Protein AF-A0A0F2S0L3-F1 (afdb_monomer)

Structure (mmCIF, N/CA/C/O backbone):
data_AF-A0A0F2S0L3-F1
#
_entry.id   AF-A0A0F2S0L3-F1
#
loop_
_atom_site.group_PDB
_atom_site.id
_atom_site.type_symbol
_atom_site.label_atom_id
_atom_site.label_alt_id
_atom_site.label_comp_id
_atom_site.label_asym_id
_atom_site.label_entity_id
_atom_site.label_seq_id
_atom_site.pdbx_PDB_ins_code
_atom_site.Cartn_x
_atom_site.Cartn_y
_atom_site.Cartn_z
_atom_site.occupancy
_atom_site.B_iso_or_equiv
_atom_site.auth_seq_id
_atom_site.auth_comp_id
_atom_site.auth_asym_id
_atom_site.auth_atom_id
_atom_site.pdbx_PDB_model_num
ATOM 1 N N . MET A 1 1 ? -1.095 4.161 -22.145 1.00 60.25 1 MET A N 1
ATOM 2 C CA . MET A 1 1 ? -2.565 4.223 -21.952 1.00 60.25 1 MET A CA 1
ATOM 3 C C . MET A 1 1 ? -3.085 3.114 -21.031 1.00 60.25 1 MET A C 1
ATOM 5 O O . MET A 1 1 ? -3.771 3.445 -20.076 1.00 60.25 1 MET A O 1
ATOM 9 N N . MET A 1 2 ? -2.704 1.839 -21.223 1.00 66.38 2 MET A N 1
ATOM 10 C CA . MET A 1 2 ? -3.098 0.726 -20.324 1.00 66.38 2 MET A CA 1
ATOM 11 C C . MET A 1 2 ? -2.699 0.930 -18.850 1.00 66.38 2 MET A C 1
ATOM 13 O O . MET A 1 2 ? -3.518 0.700 -17.971 1.00 66.38 2 MET A O 1
ATOM 17 N N . LEU A 1 3 ? -1.494 1.455 -18.595 1.00 66.06 3 LEU A N 1
ATOM 18 C CA . LEU A 1 3 ? -0.984 1.810 -17.259 1.00 66.06 3 LEU A CA 1
ATOM 19 C C . LEU A 1 3 ? -1.903 2.749 -16.465 1.00 66.06 3 LEU A C 1
ATOM 21 O O . LEU A 1 3 ? -2.142 2.565 -15.277 1.00 66.06 3 LEU A O 1
ATOM 25 N N . VAL A 1 4 ? -2.416 3.776 -17.140 1.00 71.12 4 VAL A N 1
ATOM 26 C CA . VAL A 1 4 ? -3.257 4.801 -16.516 1.00 71.12 4 VAL A CA 1
ATOM 27 C C . VAL A 1 4 ? -4.631 4.220 -16.197 1.00 71.12 4 VAL A C 1
ATOM 29 O O . VAL A 1 4 ? -5.156 4.474 -15.120 1.00 71.12 4 VAL A O 1
ATOM 32 N N . LEU A 1 5 ? -5.176 3.382 -17.085 1.00 78.06 5 LEU A N 1
ATOM 33 C CA . LEU A 1 5 ? -6.462 2.711 -16.885 1.00 78.06 5 LEU A CA 1
ATOM 34 C C . LEU A 1 5 ? -6.418 1.694 -15.740 1.00 78.06 5 LEU A C 1
ATOM 36 O O . LEU A 1 5 ? -7.337 1.666 -14.924 1.00 78.06 5 LEU A O 1
ATOM 40 N N . SER A 1 6 ? -5.353 0.892 -15.640 1.00 75.06 6 SER A N 1
ATOM 41 C CA . SER A 1 6 ? -5.205 -0.069 -14.543 1.00 75.06 6 SER A CA 1
ATOM 42 C C . SER A 1 6 ? -5.000 0.641 -13.205 1.00 75.06 6 SER A C 1
ATOM 44 O O . SER A 1 6 ? -5.642 0.273 -12.221 1.00 75.06 6 SER A O 1
ATOM 46 N N . ALA A 1 7 ? -4.187 1.704 -13.179 1.00 74.38 7 ALA A N 1
ATOM 47 C CA . ALA A 1 7 ? -3.974 2.519 -11.987 1.00 74.38 7 ALA A CA 1
ATOM 48 C C . ALA A 1 7 ? -5.280 3.181 -11.521 1.00 74.38 7 ALA A C 1
ATOM 50 O O . ALA A 1 7 ? -5.645 3.046 -10.352 1.00 74.38 7 ALA A O 1
ATOM 51 N N . LEU A 1 8 ? -6.031 3.811 -12.436 1.00 78.25 8 LEU A N 1
ATOM 52 C CA . LEU A 1 8 ? -7.350 4.392 -12.153 1.00 78.25 8 LEU A CA 1
ATOM 53 C C . LEU A 1 8 ? -8.351 3.346 -11.660 1.00 78.25 8 LEU A C 1
ATOM 55 O O . LEU A 1 8 ? -9.070 3.611 -10.700 1.00 78.25 8 LEU A O 1
ATOM 59 N N . GLY A 1 9 ? -8.370 2.156 -12.265 1.00 82.06 9 GLY A N 1
ATOM 60 C CA . GLY A 1 9 ? -9.217 1.051 -11.823 1.00 82.06 9 GLY A CA 1
ATOM 61 C C . GLY A 1 9 ? -8.898 0.622 -10.390 1.00 82.06 9 GLY A C 1
ATOM 62 O O . GLY A 1 9 ? -9.789 0.574 -9.543 1.00 82.06 9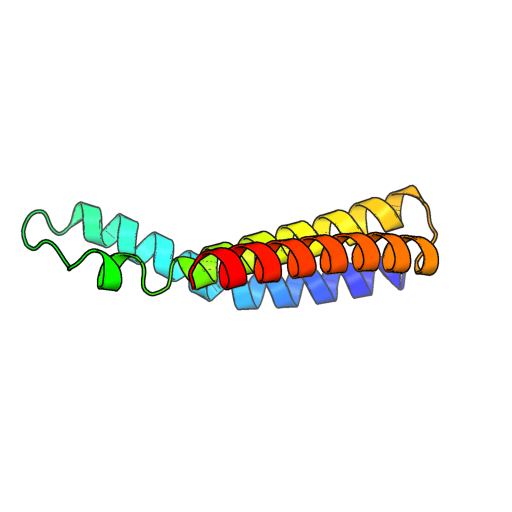 GLY A O 1
ATOM 63 N N . SER A 1 10 ? -7.619 0.387 -10.081 1.00 78.31 10 SER A N 1
ATOM 64 C CA . SER A 1 10 ? -7.193 0.009 -8.728 1.00 78.31 10 SER A CA 1
ATOM 65 C C . SER A 1 10 ? -7.423 1.113 -7.691 1.00 78.31 10 SER A C 1
ATOM 67 O O . SER A 1 10 ? -7.852 0.817 -6.576 1.00 78.31 10 SER A O 1
ATOM 69 N N . LEU A 1 11 ? -7.216 2.382 -8.057 1.00 77.38 11 LEU A N 1
ATOM 70 C CA . LEU A 1 11 ? -7.506 3.523 -7.189 1.00 77.38 11 LEU A CA 1
ATOM 71 C C . LEU A 1 11 ? -9.006 3.670 -6.931 1.00 77.38 11 LEU A C 1
ATOM 73 O O . LEU A 1 11 ? -9.391 3.911 -5.792 1.00 77.38 11 LEU A O 1
ATOM 77 N N . GLY A 1 12 ? -9.852 3.475 -7.944 1.00 80.75 12 GLY A N 1
ATOM 78 C CA . GLY A 1 12 ? -11.307 3.503 -7.793 1.00 80.75 12 GLY A CA 1
ATOM 79 C C . GLY A 1 12 ? -11.811 2.411 -6.848 1.00 80.75 12 GLY A C 1
ATOM 80 O O . GLY A 1 12 ? -12.581 2.692 -5.932 1.00 80.75 12 GLY A O 1
ATOM 81 N N . VAL A 1 13 ? -11.315 1.180 -7.003 1.00 80.50 13 VAL A N 1
ATOM 82 C CA . VAL A 1 13 ? -11.649 0.065 -6.101 1.00 80.50 13 VAL A CA 1
ATOM 83 C C . VAL A 1 13 ? -11.174 0.354 -4.675 1.00 80.50 13 VAL A C 1
ATOM 85 O O . VAL A 1 13 ? -11.939 0.173 -3.727 1.00 80.50 13 VAL A O 1
ATOM 88 N N . MET A 1 14 ? -9.953 0.871 -4.502 1.00 76.00 14 MET A N 1
ATOM 89 C CA . MET A 1 14 ? -9.449 1.241 -3.177 1.00 76.00 14 MET A CA 1
ATOM 90 C C . MET A 1 14 ? -10.231 2.388 -2.547 1.00 76.00 14 MET A C 1
ATOM 92 O O . MET A 1 14 ? -10.515 2.325 -1.355 1.00 76.00 14 MET A O 1
ATOM 96 N N . ALA A 1 15 ? -10.623 3.398 -3.322 1.00 76.56 15 ALA A N 1
ATOM 97 C CA . ALA A 1 15 ? -11.428 4.511 -2.838 1.00 76.56 15 ALA A CA 1
ATOM 98 C C . ALA A 1 15 ? -12.801 4.036 -2.345 1.00 76.56 15 ALA A C 1
ATOM 100 O O . ALA A 1 15 ? -13.225 4.426 -1.260 1.00 76.56 15 ALA A O 1
ATOM 101 N N . LEU A 1 16 ? -13.461 3.138 -3.086 1.00 80.88 16 LEU A N 1
ATOM 102 C CA . LEU A 1 16 ? -14.753 2.570 -2.691 1.00 80.88 16 LEU A CA 1
ATOM 103 C C . LEU A 1 16 ? -14.651 1.737 -1.408 1.00 80.88 16 LEU A C 1
ATOM 105 O O . LEU A 1 16 ? -15.477 1.888 -0.509 1.00 80.88 16 LEU A O 1
ATOM 109 N N . ILE A 1 17 ? -13.613 0.903 -1.286 1.00 80.44 17 ILE A N 1
ATOM 110 C CA . ILE A 1 17 ? -13.366 0.120 -0.065 1.00 80.44 17 ILE A CA 1
ATOM 111 C C . ILE A 1 17 ? -12.978 1.047 1.102 1.00 80.44 17 ILE A C 1
ATOM 113 O O . ILE A 1 17 ? -13.385 0.803 2.236 1.00 80.44 17 ILE A O 1
ATOM 117 N N . GLY A 1 18 ? -12.257 2.138 0.822 1.00 70.75 18 GLY A N 1
ATOM 118 C CA . GLY A 1 18 ? -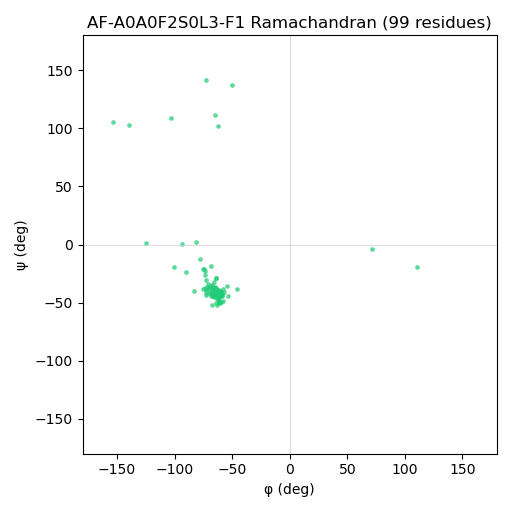11.783 3.144 1.776 1.00 70.75 18 GLY A CA 1
ATOM 119 C C . GLY A 1 18 ? -12.873 4.004 2.421 1.00 70.75 18 GLY A C 1
ATOM 120 O O . GLY A 1 18 ? -12.662 4.551 3.504 1.00 70.75 18 GLY A O 1
ATOM 121 N N . ILE A 1 19 ? -14.074 4.064 1.838 1.00 78.19 19 ILE A N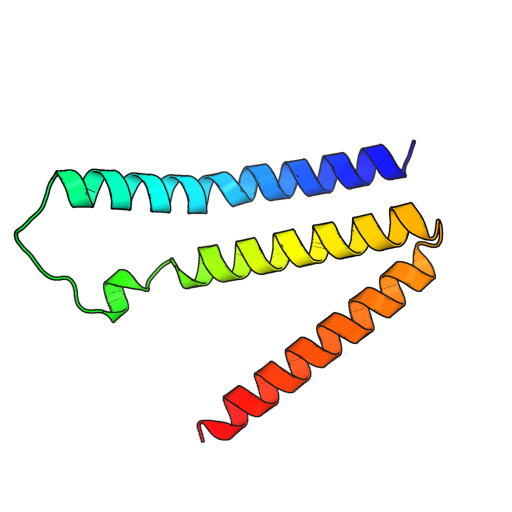 1
ATOM 122 C CA . ILE A 1 19 ? -15.225 4.758 2.442 1.00 78.19 19 ILE A CA 1
ATOM 123 C C . ILE A 1 19 ? -15.576 4.145 3.805 1.00 78.19 19 ILE A C 1
ATOM 125 O O . ILE A 1 19 ? -15.864 4.864 4.761 1.00 78.19 19 ILE A O 1
ATOM 129 N N . TRP A 1 20 ? -15.532 2.817 3.924 1.00 74.00 20 TRP A N 1
ATOM 130 C CA . TRP A 1 20 ? -15.868 2.115 5.162 1.00 74.00 20 TRP A CA 1
ATOM 131 C C . TRP A 1 20 ? -14.914 2.433 6.338 1.00 74.00 20 TRP A C 1
ATOM 133 O O . TRP A 1 20 ? -15.408 2.821 7.402 1.00 74.00 20 TRP A O 1
ATOM 143 N N . PRO A 1 21 ? -13.571 2.348 6.196 1.00 72.56 21 PRO A N 1
ATOM 144 C CA . PRO A 1 21 ? -12.641 2.722 7.258 1.00 72.56 21 PRO A CA 1
ATOM 145 C C . PRO A 1 21 ? -12.666 4.224 7.587 1.00 72.56 21 PRO A C 1
ATOM 147 O O . PRO A 1 21 ? -12.513 4.568 8.757 1.00 72.56 21 PRO A O 1
ATOM 150 N N . ILE A 1 22 ? -12.915 5.111 6.614 1.00 78.12 22 ILE A N 1
ATOM 151 C CA . ILE A 1 22 ? -13.053 6.560 6.863 1.00 78.12 22 ILE A CA 1
ATOM 152 C C . ILE A 1 22 ? -14.300 6.865 7.703 1.00 78.12 22 ILE A C 1
ATOM 154 O O . ILE A 1 22 ? -14.237 7.628 8.662 1.00 78.12 22 ILE A O 1
ATOM 158 N N . ARG A 1 23 ? -15.442 6.234 7.407 1.00 79.44 23 ARG A N 1
ATOM 159 C CA . ARG A 1 23 ? -16.651 6.400 8.232 1.00 79.44 23 ARG A CA 1
ATOM 160 C C . ARG A 1 23 ? -16.427 5.910 9.662 1.00 79.44 23 ARG A C 1
ATOM 162 O O . ARG A 1 23 ? -16.804 6.588 10.608 1.00 79.44 23 ARG A O 1
ATOM 169 N N . LYS A 1 24 ? -15.728 4.782 9.825 1.00 73.31 24 LYS A N 1
ATOM 170 C CA . LYS A 1 24 ? -15.347 4.242 11.139 1.00 73.31 24 LYS A CA 1
ATOM 171 C C . LYS A 1 24 ? -14.472 5.218 11.937 1.00 73.31 24 LYS A C 1
ATOM 173 O O . LYS A 1 24 ? -14.649 5.324 13.149 1.00 73.31 24 LYS A O 1
ATOM 178 N N . SER A 1 25 ? -13.511 5.894 11.301 1.00 69.94 25 SER A N 1
ATOM 179 C CA . SER A 1 25 ? -12.650 6.861 11.993 1.00 69.94 25 SER A CA 1
ATOM 180 C C . SER A 1 25 ? -13.404 8.139 12.368 1.00 69.94 25 SER A C 1
ATOM 182 O O . SER A 1 25 ? -13.190 8.640 13.472 1.00 69.94 25 SER A O 1
ATOM 184 N N . ILE A 1 26 ? -14.325 8.607 11.518 1.00 76.31 26 ILE A N 1
ATOM 185 C CA . ILE A 1 26 ? -15.217 9.743 11.805 1.00 76.31 26 ILE A CA 1
ATOM 186 C C . ILE A 1 26 ? -16.141 9.431 12.989 1.00 76.31 26 ILE A C 1
ATOM 188 O O . ILE A 1 26 ? -16.104 10.166 13.972 1.00 76.31 26 ILE A O 1
ATOM 192 N N . ASP A 1 27 ? -16.854 8.298 12.972 1.00 76.25 27 ASP A N 1
ATOM 193 C CA . ASP A 1 27 ? -17.751 7.883 14.066 1.00 76.25 27 ASP A CA 1
ATOM 194 C C . ASP A 1 27 ? -17.027 7.835 15.425 1.00 76.25 27 ASP A C 1
ATOM 196 O O . ASP A 1 27 ? -17.593 8.146 16.472 1.00 76.25 27 ASP A O 1
ATOM 200 N N . ILE A 1 28 ? -15.749 7.441 15.437 1.00 70.56 28 ILE A N 1
ATOM 201 C CA . ILE A 1 28 ? -14.940 7.391 16.662 1.00 70.56 28 ILE A CA 1
ATOM 202 C C . ILE A 1 28 ? -14.510 8.790 17.112 1.00 70.56 28 ILE A C 1
ATOM 204 O O . ILE A 1 28 ? -14.452 9.039 18.318 1.00 70.56 28 ILE A O 1
ATOM 208 N N . MET A 1 29 ? -14.163 9.683 16.183 1.00 66.31 29 MET A N 1
ATOM 209 C CA . MET A 1 29 ? -13.814 11.068 16.511 1.00 66.31 29 MET A CA 1
ATOM 210 C C . MET A 1 29 ? -15.033 11.820 17.054 1.00 66.31 29 MET A C 1
ATOM 212 O O . MET A 1 29 ? -14.932 12.453 18.102 1.00 66.31 29 MET A O 1
ATOM 216 N N . GLU A 1 30 ? -16.196 11.659 16.424 1.00 68.25 30 GLU A N 1
ATOM 217 C CA . GLU A 1 30 ? -17.463 12.241 16.879 1.00 68.25 30 GLU A CA 1
ATOM 218 C C . GLU A 1 30 ? -17.936 11.617 18.201 1.00 68.25 30 GLU A C 1
ATOM 220 O O . GLU A 1 30 ? -18.282 12.330 19.144 1.00 68.25 30 GLU A O 1
ATOM 225 N N . GLY A 1 31 ? -17.845 10.290 18.342 1.00 63.50 31 GLY A N 1
ATOM 226 C CA . GLY A 1 31 ? -18.187 9.582 19.579 1.00 63.50 31 GLY A CA 1
ATOM 227 C C . GLY A 1 31 ? -17.284 9.934 20.769 1.00 63.50 31 GLY A C 1
ATOM 228 O O . GLY A 1 31 ? -17.734 9.908 21.915 1.00 63.50 31 GLY A O 1
ATOM 229 N N . LYS A 1 32 ? -16.023 10.318 20.525 1.00 56.88 32 LYS A N 1
ATOM 230 C CA . LYS A 1 32 ? -15.117 10.844 21.561 1.00 56.88 32 LYS A CA 1
ATOM 231 C C . LYS A 1 32 ? -15.479 12.263 22.005 1.00 56.88 32 LYS A C 1
ATOM 233 O O . LYS A 1 32 ? -15.250 12.579 23.168 1.00 56.88 32 LYS A O 1
ATOM 238 N N . CYS A 1 33 ? -16.051 13.086 21.126 1.00 51.81 33 CYS A N 1
ATOM 239 C CA . CYS A 1 33 ? -16.578 14.402 21.498 1.00 51.81 33 CYS A CA 1
ATOM 240 C C . CYS A 1 33 ? -17.905 14.307 22.276 1.00 51.81 33 CYS A C 1
ATOM 242 O O . CYS A 1 33 ? -18.239 15.237 23.003 1.00 51.81 33 CYS A O 1
ATOM 244 N N . GLY A 1 34 ? -18.641 13.193 22.158 1.00 52.44 34 GLY A N 1
ATOM 245 C CA . GLY A 1 34 ? -19.954 13.007 22.789 1.00 52.44 34 GLY A CA 1
ATOM 246 C C . GLY A 1 34 ? -20.005 12.183 24.086 1.00 52.44 34 GLY A C 1
ATOM 247 O O . GLY A 1 34 ? -20.985 12.296 24.816 1.00 52.44 34 GLY A O 1
ATOM 248 N N . MET A 1 35 ? -19.010 11.345 24.414 1.00 49.50 35 MET A N 1
ATOM 249 C CA . MET A 1 35 ? -19.143 10.381 25.524 1.00 49.50 35 MET A CA 1
ATOM 250 C C . MET A 1 35 ? -17.882 10.230 26.386 1.00 49.50 35 MET A C 1
ATOM 252 O O . MET A 1 35 ? -16.956 9.486 26.068 1.00 49.50 35 MET A O 1
ATOM 256 N N . GLN A 1 36 ? -17.918 10.860 27.562 1.00 51.81 36 GLN A N 1
ATOM 257 C CA . GLN A 1 36 ? -16.987 10.664 28.680 1.00 51.81 36 GLN A CA 1
ATOM 258 C C . GLN A 1 36 ? -17.307 9.436 29.573 1.00 51.81 36 GLN A C 1
ATOM 260 O O . GLN A 1 36 ? -16.610 9.233 30.559 1.00 51.81 36 GLN A O 1
ATOM 265 N N . ALA A 1 37 ? -18.326 8.604 29.296 1.00 51.66 37 ALA A N 1
ATOM 266 C CA . ALA A 1 37 ? -18.988 7.868 30.394 1.00 51.66 37 ALA A CA 1
ATOM 267 C C . ALA A 1 37 ? -19.092 6.326 30.343 1.00 51.66 37 ALA A C 1
ATOM 269 O O . ALA A 1 37 ? -19.655 5.753 31.271 1.00 51.66 37 ALA A O 1
ATOM 270 N N . SER A 1 38 ? -18.581 5.589 29.350 1.00 52.53 38 SER A N 1
ATOM 271 C CA . SER A 1 38 ? -18.641 4.115 29.456 1.00 52.53 38 SER A CA 1
ATOM 272 C C . SER A 1 38 ? -17.539 3.429 28.665 1.00 52.53 38 SER A C 1
ATOM 274 O O . SER A 1 38 ? -17.568 3.402 27.437 1.00 52.53 38 SER A O 1
ATOM 276 N N . ALA A 1 39 ? -16.533 2.918 29.378 1.00 54.12 39 ALA A N 1
ATOM 277 C CA . ALA A 1 39 ? -15.384 2.229 28.809 1.00 54.12 39 ALA A CA 1
ATOM 278 C C . ALA A 1 39 ? -15.826 0.915 28.128 1.00 54.12 39 ALA A C 1
ATOM 280 O O . ALA A 1 39 ? -16.216 -0.028 28.818 1.00 54.12 39 ALA A O 1
ATOM 281 N N . PRO A 1 40 ? -15.751 0.799 26.789 1.00 55.31 40 PRO A N 1
ATOM 282 C CA . PRO A 1 40 ? -15.944 -0.477 26.118 1.00 55.31 40 PRO A CA 1
ATOM 283 C C . PRO A 1 40 ? -14.710 -1.349 26.374 1.00 55.31 40 PRO A C 1
ATOM 285 O O . PRO A 1 40 ? -13.583 -0.850 26.335 1.00 55.31 40 PRO A O 1
ATOM 288 N N . SER A 1 41 ? -14.903 -2.653 26.580 1.00 62.03 41 SER A N 1
ATOM 289 C CA . SER A 1 41 ? -13.799 -3.616 26.665 1.00 62.03 41 SER A CA 1
ATOM 290 C C . SER A 1 41 ? -12.834 -3.455 25.476 1.00 62.03 41 SER A C 1
ATOM 292 O O . SER A 1 41 ? -13.270 -3.265 24.336 1.00 62.03 41 SER A O 1
ATOM 294 N N . LEU A 1 42 ? -11.519 -3.510 25.731 1.00 57.62 42 LEU A N 1
ATOM 295 C CA . LEU A 1 42 ? -10.443 -3.285 24.742 1.00 57.62 42 LEU A CA 1
ATOM 296 C C . LEU A 1 42 ? -10.670 -4.029 23.407 1.00 57.62 42 LEU A C 1
ATOM 298 O O . LEU A 1 42 ? -10.480 -3.457 22.334 1.00 57.62 42 LEU A O 1
ATOM 302 N N . LEU A 1 43 ? -11.193 -5.257 23.468 1.00 56.12 43 LEU A N 1
ATOM 303 C CA . LEU A 1 43 ? -11.574 -6.085 22.315 1.00 56.12 43 LEU A CA 1
ATOM 304 C C . LEU A 1 43 ? -12.655 -5.454 21.420 1.00 56.12 43 LEU A C 1
ATOM 306 O O . LEU A 1 43 ? -12.571 -5.513 20.194 1.00 56.12 43 LEU A O 1
ATOM 310 N N . ARG A 1 44 ? -13.667 -4.801 22.004 1.00 57.81 44 ARG A N 1
ATOM 311 C CA . ARG A 1 44 ? -14.745 -4.139 21.249 1.00 57.81 44 ARG A CA 1
ATOM 312 C C . ARG A 1 44 ? -14.259 -2.843 20.595 1.00 57.81 44 ARG A C 1
ATOM 314 O O . ARG A 1 44 ? -14.780 -2.467 19.547 1.00 57.81 44 ARG A O 1
ATOM 321 N N . ARG A 1 45 ? -13.232 -2.209 21.176 1.00 60.50 45 ARG A N 1
ATOM 322 C CA . ARG A 1 45 ? -12.543 -1.028 20.631 1.00 60.50 45 ARG A CA 1
ATOM 323 C C . ARG A 1 45 ? -11.635 -1.380 19.447 1.00 60.50 45 ARG A C 1
ATOM 325 O O . ARG A 1 45 ? -11.597 -0.627 18.480 1.00 60.50 45 ARG A O 1
ATOM 332 N N . MET A 1 46 ? -10.966 -2.535 19.492 1.00 58.53 46 MET A N 1
ATOM 333 C CA . MET A 1 46 ? -10.150 -3.053 18.382 1.00 58.53 46 MET A CA 1
ATOM 334 C C . MET A 1 46 ? -10.985 -3.624 17.225 1.00 58.53 46 MET A C 1
ATOM 336 O O . MET A 1 46 ? -10.512 -3.679 16.088 1.00 58.53 46 MET A O 1
ATOM 340 N N . ARG A 1 47 ? -12.247 -4.003 17.470 1.00 58.41 47 ARG A N 1
ATOM 341 C CA . ARG A 1 47 ? -13.141 -4.576 16.454 1.00 58.41 47 ARG A CA 1
ATOM 342 C C . ARG A 1 47 ? -13.417 -3.583 15.311 1.00 58.41 47 ARG A C 1
ATOM 344 O O . ARG A 1 47 ? -14.224 -2.654 15.427 1.00 58.41 47 ARG A O 1
ATOM 351 N N . GLY A 1 48 ? -12.736 -3.802 14.188 1.00 62.47 48 GLY A N 1
ATOM 352 C CA . GLY A 1 48 ? -12.787 -2.982 12.972 1.00 62.47 48 GLY A CA 1
ATOM 353 C C . GLY A 1 48 ? -11.506 -2.192 12.687 1.00 62.47 48 GLY A C 1
ATOM 354 O O . GLY A 1 48 ? -11.277 -1.853 11.533 1.00 62.47 48 GLY A O 1
ATOM 355 N N . TRP A 1 49 ? -10.634 -1.970 13.678 1.00 68.94 49 TRP A N 1
ATOM 356 C CA . TRP A 1 49 ? -9.319 -1.346 13.457 1.00 68.94 49 TRP A CA 1
ATOM 357 C C . TRP A 1 49 ? -8.356 -2.275 12.722 1.00 68.94 49 TRP A C 1
ATOM 359 O O . TRP A 1 49 ? -7.599 -1.809 11.877 1.00 68.94 49 TRP A O 1
ATOM 369 N N . SER A 1 50 ? -8.442 -3.588 12.956 1.00 70.31 50 SER A N 1
ATOM 370 C CA . SER A 1 50 ? -7.689 -4.576 12.175 1.00 70.31 50 SER A CA 1
ATOM 371 C C . SER A 1 50 ? -8.010 -4.477 10.682 1.00 70.31 50 SER A C 1
ATOM 373 O O . SER A 1 50 ? -7.106 -4.554 9.863 1.00 70.31 50 SER A O 1
ATOM 375 N N . PHE A 1 51 ? -9.272 -4.218 10.315 1.00 76.75 51 PHE A N 1
ATOM 376 C CA . PHE A 1 51 ? -9.656 -4.030 8.913 1.00 76.75 51 PHE A CA 1
ATOM 377 C C . PHE A 1 51 ? -9.069 -2.740 8.323 1.00 76.75 51 PHE A C 1
ATOM 379 O O . PHE A 1 51 ? -8.560 -2.764 7.210 1.00 76.75 51 PHE A O 1
ATOM 386 N N . VAL A 1 52 ? -9.080 -1.632 9.077 1.00 76.31 52 VAL A N 1
ATOM 387 C CA . VAL A 1 52 ? -8.435 -0.368 8.666 1.00 76.31 52 VAL A CA 1
ATOM 388 C C . VAL A 1 52 ? -6.929 -0.574 8.459 1.00 76.31 52 VAL A C 1
ATOM 390 O O . VAL A 1 52 ? -6.380 -0.118 7.459 1.00 76.31 52 VAL A O 1
ATOM 393 N N . GLY A 1 53 ? -6.272 -1.292 9.376 1.00 76.69 53 GLY A N 1
ATOM 394 C CA . GLY A 1 53 ? -4.847 -1.613 9.290 1.00 76.69 53 GLY A CA 1
ATOM 395 C C . GLY A 1 53 ? -4.513 -2.486 8.080 1.00 76.69 53 GLY A C 1
ATOM 396 O O . GLY A 1 53 ? -3.603 -2.154 7.326 1.00 76.69 53 GLY A O 1
ATOM 397 N N . VAL A 1 54 ? -5.290 -3.549 7.847 1.00 79.81 54 VAL A N 1
ATOM 398 C CA . VAL A 1 54 ? -5.148 -4.421 6.667 1.00 79.81 54 VAL A CA 1
ATOM 399 C C . VAL A 1 54 ? -5.389 -3.641 5.375 1.00 79.81 54 VAL A C 1
ATOM 401 O O . VAL A 1 54 ? -4.611 -3.770 4.434 1.00 79.81 54 VAL A O 1
ATOM 404 N N . TRP A 1 55 ? -6.415 -2.787 5.330 1.00 80.75 55 TRP A N 1
ATOM 405 C CA . TRP A 1 55 ? -6.702 -1.946 4.167 1.00 80.75 55 TRP A CA 1
ATOM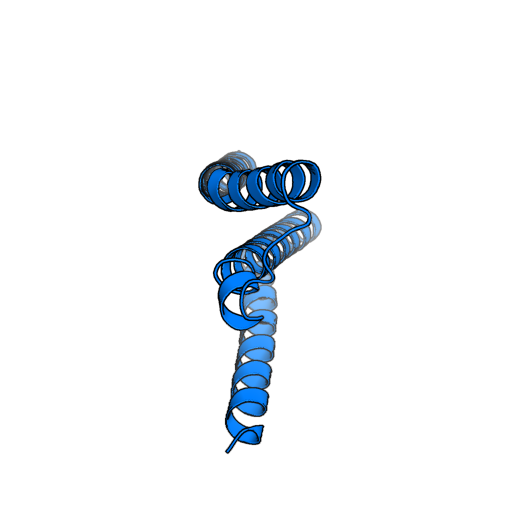 406 C C . TRP A 1 55 ? -5.562 -0.963 3.870 1.00 80.75 55 TRP A C 1
ATOM 408 O O . TRP A 1 55 ? -5.134 -0.852 2.723 1.00 80.75 55 TRP A O 1
ATOM 418 N N . GLY A 1 56 ? -5.016 -0.303 4.895 1.00 82.00 56 GLY A N 1
ATOM 419 C CA . GLY A 1 56 ? -3.868 0.595 4.745 1.00 82.00 56 GLY A CA 1
ATOM 420 C C . GLY A 1 56 ? -2.608 -0.126 4.257 1.00 82.00 56 GLY A C 1
ATOM 421 O O . GLY A 1 56 ? -1.930 0.362 3.355 1.00 82.00 56 GLY A O 1
ATOM 422 N N . LEU A 1 57 ? -2.325 -1.317 4.791 1.00 82.38 57 LEU A N 1
ATOM 423 C CA . LEU A 1 57 ? -1.231 -2.178 4.324 1.00 82.38 57 LEU A CA 1
ATOM 424 C C . LEU A 1 57 ? -1.387 -2.548 2.847 1.00 82.38 57 LEU A C 1
ATOM 426 O O . LEU A 1 57 ? -0.426 -2.479 2.082 1.00 82.38 57 LEU A O 1
ATOM 430 N N . LEU A 1 58 ? -2.604 -2.897 2.438 1.00 82.50 58 LEU A N 1
ATOM 431 C CA . LEU A 1 58 ? -2.906 -3.280 1.065 1.00 82.50 58 LEU A CA 1
ATOM 432 C C . LEU A 1 58 ? -2.781 -2.086 0.108 1.00 82.50 58 LEU A C 1
ATOM 434 O O . LEU A 1 58 ? -2.221 -2.224 -0.978 1.00 82.50 58 LEU A O 1
ATOM 438 N N . LEU A 1 59 ? -3.203 -0.894 0.539 1.00 84.19 59 LEU A N 1
ATOM 439 C CA . LEU A 1 59 ? -3.012 0.349 -0.209 1.00 84.19 59 LEU A CA 1
ATOM 440 C C . LEU A 1 59 ? -1.523 0.668 -0.413 1.00 84.19 59 LEU A C 1
ATOM 442 O O . LEU A 1 59 ? -1.108 0.999 -1.524 1.00 84.19 59 LEU A O 1
ATOM 446 N N . LEU A 1 60 ? -0.711 0.530 0.639 1.00 83.69 60 LEU A N 1
ATOM 447 C CA . LEU A 1 60 ? 0.737 0.735 0.565 1.00 83.69 60 LEU A CA 1
ATOM 448 C C . LEU A 1 60 ? 1.412 -0.286 -0.356 1.00 83.69 60 LEU A C 1
ATOM 450 O O . LEU A 1 60 ? 2.285 0.086 -1.137 1.00 83.69 60 LEU A O 1
ATOM 454 N N . PHE A 1 61 ? 0.988 -1.551 -0.308 1.00 84.62 61 PHE A N 1
ATOM 455 C CA . PHE A 1 61 ? 1.501 -2.598 -1.190 1.00 84.62 61 PHE A CA 1
ATOM 456 C C . PHE A 1 61 ? 1.224 -2.284 -2.665 1.00 84.62 61 PHE A C 1
ATOM 458 O O . PHE A 1 61 ? 2.145 -2.294 -3.484 1.00 84.62 61 PHE A O 1
ATOM 465 N N . VAL A 1 62 ? -0.023 -1.934 -2.999 1.00 85.31 62 VAL A N 1
ATOM 466 C CA . VAL A 1 62 ? -0.413 -1.557 -4.367 1.00 85.31 62 VAL A CA 1
ATOM 467 C C . VAL A 1 62 ? 0.349 -0.310 -4.822 1.00 85.31 62 VAL A C 1
ATOM 469 O O . VAL A 1 62 ? 0.877 -0.286 -5.933 1.00 85.31 62 VAL A O 1
ATOM 472 N N . GLY A 1 63 ? 0.476 0.702 -3.959 1.00 84.06 63 GLY A N 1
ATOM 473 C CA . GLY A 1 63 ? 1.245 1.911 -4.255 1.00 84.06 63 GLY A CA 1
ATOM 474 C C . GLY A 1 63 ? 2.726 1.629 -4.526 1.00 84.06 63 GLY A C 1
ATOM 475 O O . GLY A 1 63 ? 3.287 2.157 -5.484 1.00 84.06 63 GLY A O 1
ATOM 476 N N . ALA A 1 64 ? 3.355 0.758 -3.734 1.00 85.12 64 ALA A N 1
ATOM 477 C CA . ALA A 1 64 ? 4.751 0.368 -3.918 1.00 85.12 64 ALA A CA 1
ATOM 478 C C . ALA A 1 64 ? 4.968 -0.444 -5.204 1.00 85.12 64 ALA A C 1
ATOM 480 O O . ALA A 1 64 ? 5.961 -0.222 -5.892 1.00 85.12 64 ALA A O 1
ATOM 481 N N . PHE A 1 65 ? 4.042 -1.345 -5.546 1.00 85.81 65 PHE A N 1
ATOM 482 C CA . PHE A 1 65 ? 4.074 -2.099 -6.802 1.00 85.81 65 PHE A CA 1
ATOM 483 C C . PHE A 1 65 ? 3.987 -1.168 -8.017 1.00 85.81 65 PHE A C 1
ATOM 485 O O . PHE A 1 65 ? 4.831 -1.232 -8.908 1.00 85.81 65 PHE A O 1
ATOM 492 N N . TYR A 1 66 ? 3.019 -0.247 -8.026 1.00 84.31 66 TYR A N 1
ATOM 493 C CA . TYR A 1 66 ? 2.894 0.728 -9.110 1.00 84.31 66 TYR A CA 1
ATOM 494 C C . TYR A 1 66 ? 4.079 1.693 -9.171 1.00 84.31 66 TYR A C 1
ATOM 496 O O . TYR A 1 66 ? 4.510 2.042 -10.265 1.00 84.31 66 TYR A O 1
ATOM 504 N N . GLY A 1 67 ? 4.623 2.117 -8.028 1.00 83.38 67 GLY A N 1
ATOM 505 C CA . GLY A 1 67 ? 5.800 2.985 -7.981 1.00 83.38 67 GLY A CA 1
ATOM 506 C C . GLY A 1 67 ? 7.064 2.310 -8.517 1.00 83.38 67 GLY A C 1
ATOM 507 O O . GLY A 1 67 ? 7.864 2.955 -9.191 1.00 83.38 67 GLY A O 1
ATOM 508 N N . ASP A 1 68 ? 7.229 1.015 -8.248 1.00 85.44 68 ASP A N 1
ATOM 509 C CA . ASP A 1 68 ? 8.314 0.200 -8.794 1.00 85.44 68 ASP A CA 1
ATOM 510 C C . ASP A 1 68 ? 8.142 0.015 -10.306 1.00 85.44 68 ASP A C 1
ATOM 512 O O . ASP A 1 68 ? 9.019 0.392 -11.080 1.00 85.44 68 ASP A O 1
ATOM 516 N N . TRP A 1 69 ? 6.958 -0.423 -10.742 1.00 84.50 69 TRP A N 1
ATOM 517 C CA . TRP A 1 69 ? 6.654 -0.589 -12.161 1.00 84.50 69 TRP A CA 1
ATOM 518 C C . TRP A 1 69 ? 6.799 0.720 -12.955 1.00 84.50 69 TRP A C 1
ATOM 520 O O . TRP A 1 69 ? 7.385 0.724 -14.036 1.00 84.50 69 TRP A O 1
ATOM 530 N N . ALA A 1 70 ? 6.349 1.853 -12.407 1.00 82.50 70 ALA A N 1
ATOM 531 C CA . ALA A 1 70 ? 6.484 3.165 -13.040 1.00 82.50 70 ALA A CA 1
ATOM 532 C C . ALA A 1 70 ? 7.946 3.616 -13.197 1.00 82.50 70 ALA A C 1
ATOM 534 O O . ALA A 1 70 ? 8.251 4.363 -14.124 1.00 82.50 70 ALA A O 1
ATOM 535 N N . LYS A 1 71 ? 8.850 3.175 -12.312 1.00 86.00 71 LYS A N 1
ATOM 536 C CA . LYS A 1 71 ? 10.284 3.487 -12.402 1.00 86.00 71 LYS A CA 1
ATOM 537 C C . LYS A 1 71 ? 11.031 2.553 -13.345 1.00 86.00 71 LYS A C 1
ATOM 539 O O . LYS A 1 71 ? 11.922 3.011 -14.052 1.00 86.00 71 LYS A O 1
ATOM 544 N N . THR A 1 72 ? 10.714 1.260 -13.332 1.00 85.75 72 THR A N 1
ATOM 545 C CA . THR A 1 72 ? 11.465 0.251 -14.096 1.00 85.75 72 THR A CA 1
ATOM 546 C C . THR A 1 72 ? 10.904 0.036 -15.502 1.00 85.75 72 THR A C 1
ATOM 548 O O . THR A 1 72 ? 11.623 -0.434 -16.374 1.00 85.75 72 THR A O 1
ATOM 551 N N . GLY A 1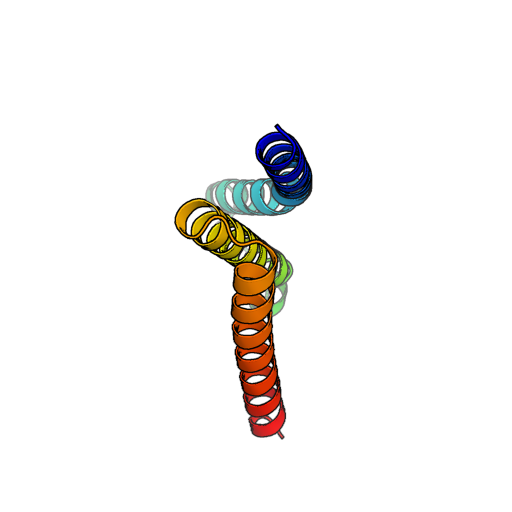 73 ? 9.623 0.343 -15.736 1.00 83.44 73 GLY A N 1
ATOM 552 C CA . GLY A 1 73 ? 8.920 0.056 -16.995 1.00 83.44 73 GLY A CA 1
ATOM 553 C C . GLY A 1 73 ? 8.623 -1.432 -17.233 1.00 83.44 73 GLY A C 1
ATOM 554 O O . GLY A 1 73 ? 7.937 -1.774 -18.192 1.00 83.44 73 GLY A O 1
ATOM 555 N N . ASP A 1 74 ? 9.094 -2.305 -16.344 1.00 84.94 74 ASP A N 1
ATOM 556 C CA . ASP A 1 74 ? 8.975 -3.758 -16.411 1.00 84.94 74 ASP A CA 1
ATOM 557 C C . ASP A 1 74 ? 7.890 -4.253 -15.443 1.00 84.94 74 ASP A C 1
ATOM 559 O O . ASP A 1 74 ? 8.054 -4.184 -14.222 1.00 84.94 74 ASP A O 1
ATOM 563 N N . LEU A 1 75 ? 6.764 -4.711 -16.001 1.00 82.44 75 LEU A N 1
ATOM 564 C CA . LEU A 1 75 ? 5.634 -5.237 -15.228 1.00 82.44 75 LEU A CA 1
ATOM 565 C C . LEU A 1 75 ? 5.989 -6.579 -14.584 1.00 82.44 75 LEU A C 1
ATOM 567 O O . LEU A 1 75 ? 5.630 -6.814 -13.432 1.00 82.44 75 LEU A O 1
ATOM 571 N N . ASP A 1 76 ? 6.677 -7.448 -15.322 1.00 84.44 76 ASP A N 1
ATOM 572 C CA . ASP A 1 76 ? 6.927 -8.824 -14.899 1.00 84.44 76 ASP A CA 1
ATOM 573 C C . ASP A 1 76 ? 7.964 -8.840 -13.771 1.00 84.44 76 ASP A C 1
ATOM 575 O O . ASP A 1 76 ? 7.741 -9.421 -12.707 1.00 84.44 76 ASP A O 1
ATOM 579 N N . GLY A 1 77 ? 9.029 -8.046 -13.912 1.00 84.62 77 GLY A N 1
ATOM 580 C CA . GLY A 1 77 ? 9.991 -7.828 -12.836 1.00 84.62 77 GLY A CA 1
ATOM 581 C C . GLY A 1 77 ? 9.390 -7.128 -11.615 1.00 84.62 77 GLY A C 1
ATOM 582 O O . GLY A 1 77 ? 9.726 -7.485 -10.484 1.00 84.62 77 GLY A O 1
ATOM 583 N N . ALA A 1 78 ? 8.480 -6.164 -11.799 1.00 85.88 78 ALA A N 1
ATOM 584 C CA . ALA A 1 78 ? 7.778 -5.539 -10.673 1.00 85.88 78 ALA A CA 1
ATOM 585 C C . ALA A 1 78 ? 6.862 -6.540 -9.947 1.00 85.88 78 ALA A C 1
ATOM 587 O O . ALA A 1 78 ? 6.777 -6.522 -8.716 1.00 85.88 78 ALA A O 1
ATOM 588 N N . ALA A 1 79 ? 6.214 -7.445 -10.688 1.00 84.56 79 ALA A N 1
ATOM 589 C CA . ALA A 1 79 ? 5.361 -8.490 -10.132 1.00 84.56 79 ALA A CA 1
ATOM 590 C C . ALA A 1 79 ? 6.180 -9.525 -9.357 1.00 84.56 79 ALA A C 1
ATOM 592 O O . ALA A 1 79 ? 5.826 -9.836 -8.220 1.00 84.56 79 ALA A O 1
ATOM 593 N N . MET A 1 80 ? 7.313 -9.976 -9.904 1.00 87.69 80 MET A N 1
ATOM 594 C CA . MET A 1 80 ? 8.234 -10.872 -9.197 1.00 87.69 80 MET A CA 1
ATOM 595 C C . MET A 1 80 ? 8.728 -10.253 -7.883 1.00 87.69 80 MET A C 1
ATOM 597 O O . MET A 1 80 ? 8.613 -10.881 -6.832 1.00 87.69 80 MET A O 1
ATOM 601 N N . ARG A 1 81 ? 9.184 -8.991 -7.898 1.00 86.38 81 ARG A N 1
ATOM 602 C CA . ARG A 1 81 ? 9.642 -8.290 -6.681 1.00 86.38 81 ARG A CA 1
ATOM 603 C C . ARG A 1 81 ? 8.526 -8.104 -5.652 1.00 86.38 81 ARG A C 1
ATOM 605 O O . ARG A 1 81 ? 8.756 -8.218 -4.448 1.00 86.38 81 ARG A O 1
ATOM 612 N N . ALA A 1 82 ? 7.307 -7.805 -6.098 1.00 85.81 82 ALA A N 1
ATOM 613 C CA . ALA A 1 82 ? 6.156 -7.687 -5.207 1.00 85.81 82 ALA A CA 1
ATOM 614 C C . ALA A 1 82 ? 5.752 -9.039 -4.599 1.00 85.81 82 ALA A C 1
ATOM 616 O O . ALA A 1 82 ? 5.379 -9.093 -3.426 1.00 85.81 82 ALA A O 1
ATOM 617 N N . MET A 1 83 ? 5.878 -10.126 -5.362 1.00 84.75 83 MET A N 1
ATOM 618 C CA . MET A 1 83 ? 5.601 -11.487 -4.908 1.00 84.75 83 MET A CA 1
ATOM 619 C C . MET A 1 83 ? 6.652 -11.994 -3.911 1.00 84.75 83 MET A C 1
ATOM 621 O O . MET A 1 83 ? 6.303 -12.618 -2.913 1.00 84.75 83 MET A O 1
ATOM 625 N N . GLU A 1 84 ? 7.931 -11.667 -4.109 1.00 88.50 84 GLU A N 1
ATOM 626 C CA . GLU A 1 84 ? 8.975 -11.939 -3.112 1.00 88.50 84 GLU A CA 1
ATOM 627 C C . GLU A 1 84 ? 8.701 -11.205 -1.794 1.00 88.50 84 GLU A C 1
ATOM 629 O O . GLU A 1 84 ? 8.782 -11.800 -0.716 1.00 88.50 84 GLU A O 1
ATOM 634 N N . ARG A 1 85 ? 8.295 -9.929 -1.863 1.00 85.62 85 ARG A N 1
ATOM 635 C CA . ARG A 1 85 ? 7.910 -9.156 -0.671 1.00 85.62 85 ARG A CA 1
ATOM 636 C C . ARG A 1 85 ? 6.702 -9.766 0.045 1.00 85.62 85 ARG A C 1
ATOM 638 O O . ARG A 1 85 ? 6.711 -9.839 1.271 1.00 85.62 85 ARG A O 1
ATOM 645 N N . SER A 1 86 ? 5.671 -10.206 -0.680 1.00 84.62 86 SER A N 1
ATOM 646 C CA . SER A 1 86 ? 4.477 -10.805 -0.060 1.00 84.62 86 SER A CA 1
ATOM 647 C C . SER A 1 86 ? 4.766 -12.174 0.558 1.00 84.62 86 SER A C 1
ATOM 649 O O . SER A 1 86 ? 4.247 -12.486 1.634 1.00 84.62 86 SER A O 1
ATOM 651 N N . ARG A 1 87 ? 5.644 -12.965 -0.069 1.00 86.56 87 ARG A N 1
ATOM 652 C CA . ARG A 1 87 ? 6.145 -14.220 0.491 1.00 86.56 87 ARG A CA 1
ATOM 653 C C . ARG A 1 87 ? 6.850 -13.982 1.822 1.00 86.56 87 ARG A C 1
ATOM 655 O O . ARG A 1 87 ? 6.489 -14.623 2.801 1.00 86.56 87 ARG A O 1
ATOM 662 N N . PHE A 1 88 ? 7.769 -13.020 1.878 1.00 84.94 88 PHE A N 1
ATOM 663 C CA . PHE A 1 88 ? 8.467 -12.668 3.115 1.00 84.94 88 PHE A CA 1
ATOM 664 C C . PHE 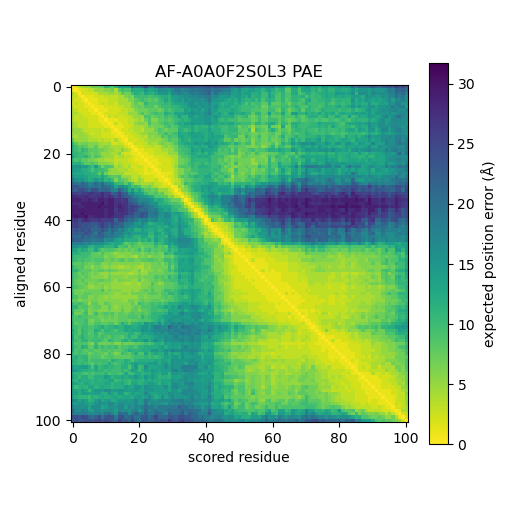A 1 88 ? 7.499 -12.240 4.229 1.00 84.94 88 PHE A C 1
ATOM 666 O O . PHE A 1 88 ? 7.602 -12.708 5.359 1.00 84.94 88 PHE A O 1
ATOM 673 N N . VAL A 1 89 ? 6.503 -11.404 3.911 1.00 84.62 89 VAL A N 1
ATOM 674 C CA . VAL A 1 89 ? 5.473 -10.988 4.883 1.00 84.62 89 VAL A CA 1
ATOM 675 C C . VAL A 1 89 ? 4.665 -12.181 5.397 1.00 84.62 89 VAL A C 1
ATOM 677 O O . VAL A 1 89 ? 4.345 -12.238 6.582 1.00 84.62 89 VAL A O 1
ATOM 680 N N . THR A 1 90 ? 4.350 -13.141 4.529 1.00 84.44 90 THR A N 1
ATOM 681 C CA . THR A 1 90 ? 3.582 -14.335 4.902 1.00 84.44 90 THR A CA 1
ATOM 682 C C . THR A 1 90 ? 4.423 -15.294 5.742 1.00 84.44 90 THR A C 1
ATOM 684 O O . THR A 1 90 ? 3.934 -15.800 6.744 1.00 84.44 90 THR A O 1
ATOM 687 N N . GLU A 1 91 ? 5.695 -15.502 5.396 1.00 85.81 91 GLU A N 1
ATOM 688 C CA . GLU A 1 91 ? 6.640 -16.290 6.199 1.00 85.81 91 GLU A CA 1
ATOM 689 C C . GLU A 1 91 ? 6.821 -15.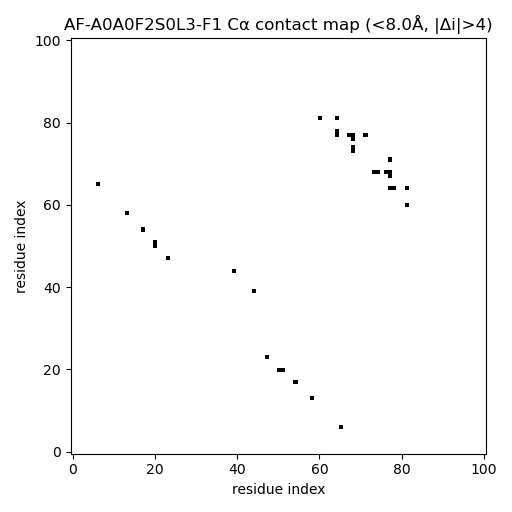687 7.600 1.00 85.81 91 GLU A C 1
ATOM 691 O O . GLU A 1 91 ? 6.741 -16.412 8.592 1.00 85.81 91 GLU A O 1
ATOM 696 N N . LEU A 1 92 ? 6.955 -14.359 7.707 1.00 83.62 92 LEU A N 1
ATOM 697 C CA . LEU A 1 92 ? 6.975 -13.671 9.000 1.00 83.62 92 LEU A CA 1
ATOM 698 C C . LEU A 1 92 ? 5.662 -13.843 9.767 1.00 83.62 92 LEU A C 1
ATOM 700 O O . LEU A 1 92 ? 5.688 -14.112 10.965 1.00 83.62 92 LEU A O 1
ATOM 704 N N . ALA A 1 93 ? 4.514 -13.707 9.100 1.00 82.12 93 ALA A N 1
ATOM 705 C CA . ALA A 1 93 ? 3.213 -13.889 9.737 1.00 82.12 93 ALA A CA 1
ATOM 706 C C . ALA A 1 93 ? 3.042 -15.316 10.281 1.00 82.12 93 ALA A C 1
ATOM 708 O O . ALA A 1 93 ? 2.553 -15.488 11.395 1.00 82.12 93 ALA A O 1
ATOM 709 N N . VAL A 1 94 ? 3.492 -16.325 9.529 1.00 86.19 94 VAL A N 1
ATOM 710 C CA . VAL A 1 94 ? 3.489 -17.730 9.955 1.00 86.19 94 VAL A CA 1
ATOM 711 C C . VAL A 1 94 ? 4.443 -17.953 11.127 1.00 86.19 94 VAL A C 1
ATOM 713 O O . VAL A 1 94 ? 4.044 -18.597 12.091 1.00 86.19 94 VAL A O 1
ATOM 716 N N . MET A 1 95 ? 5.661 -17.397 11.102 1.00 86.06 95 MET A N 1
ATOM 717 C CA . MET A 1 95 ? 6.587 -17.477 12.243 1.00 86.06 95 MET A CA 1
ATOM 718 C C . MET A 1 95 ? 6.008 -16.828 13.504 1.00 86.06 95 MET A C 1
ATOM 720 O O . MET A 1 95 ? 6.120 -17.395 14.585 1.00 86.06 95 MET A O 1
ATOM 724 N N . ILE A 1 96 ? 5.361 -15.667 13.374 1.00 80.56 96 ILE A N 1
ATOM 725 C CA . ILE A 1 96 ? 4.717 -14.977 14.498 1.00 80.56 96 ILE A CA 1
ATOM 726 C C . ILE A 1 96 ? 3.544 -15.804 15.037 1.00 80.56 96 ILE A C 1
ATOM 728 O O . ILE A 1 96 ? 3.439 -15.977 16.245 1.00 80.56 96 ILE A O 1
ATOM 732 N N . MET A 1 97 ? 2.694 -16.355 14.164 1.00 76.56 97 MET A N 1
ATOM 733 C CA . MET A 1 97 ? 1.587 -17.229 14.579 1.00 76.56 97 MET A CA 1
ATOM 734 C C . MET A 1 97 ? 2.074 -18.531 15.224 1.00 76.56 97 MET A C 1
ATOM 736 O O . MET A 1 97 ? 1.452 -19.008 16.165 1.00 76.56 97 MET A O 1
ATOM 740 N N . GLY A 1 98 ? 3.176 -19.101 14.733 1.00 72.00 98 GLY A N 1
ATOM 741 C CA . GLY A 1 98 ? 3.788 -20.301 15.302 1.00 72.00 98 GLY A CA 1
ATOM 742 C C . GLY A 1 98 ? 4.522 -20.053 16.623 1.00 72.00 98 GLY A C 1
ATOM 743 O O . GLY A 1 98 ? 4.683 -20.986 17.395 1.00 72.00 98 GLY A O 1
ATOM 744 N N . SER A 1 99 ? 4.943 -18.814 16.901 1.00 74.81 99 SER A N 1
ATOM 745 C CA . SER A 1 99 ? 5.570 -18.425 18.174 1.00 74.81 99 SER A CA 1
ATOM 746 C C . SER A 1 99 ? 4.566 -18.238 19.319 1.00 74.81 99 SER A C 1
ATOM 748 O O . SER A 1 9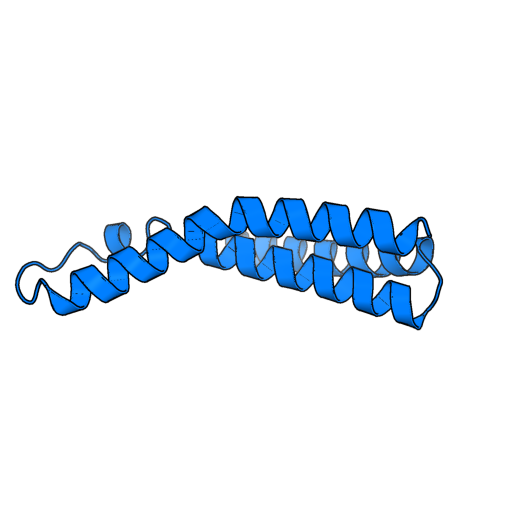9 ? 4.994 -18.081 20.461 1.00 74.81 99 SER A O 1
ATOM 750 N N . ASP A 1 100 ? 3.266 -18.187 19.018 1.00 59.00 100 ASP A N 1
ATOM 751 C CA . ASP A 1 100 ? 2.181 -17.998 19.994 1.00 59.00 100 ASP A CA 1
ATOM 752 C C . ASP A 1 100 ? 1.596 -19.345 20.491 1.00 59.00 100 ASP A C 1
ATOM 754 O O . ASP A 1 100 ? 0.664 -19.355 21.296 1.00 59.00 100 ASP A O 1
ATOM 758 N N . GLN A 1 101 ? 2.131 -20.480 20.006 1.00 49.97 101 GLN A N 1
ATOM 759 C CA . GLN A 1 101 ? 1.868 -21.850 20.488 1.00 49.97 101 GLN A CA 1
ATOM 760 C C . GLN A 1 101 ? 2.975 -22.336 21.425 1.00 49.97 101 GLN A C 1
ATOM 762 O O . GLN A 1 101 ? 2.624 -23.056 22.388 1.00 49.97 101 GLN A O 1
#

Mean predicted aligned error: 10.8 Å

pLDDT: mean 75.06, std 11.07, range [49.5, 88.5]

Foldseek 3Di:
DVLVVVVVVVVVVLVVLVVVVVVVVVCVVVVVVPDPDDDDDPVVVCVCVVVVVVSVVVVVLVVQLSVVCVVPVDNVVSVVVSVVVVVVVVVVVVVVVVVVD

Radius of gyration: 18.35 Å; Cα contacts (8 Å, |Δi|>4): 17; chains: 1; bounding box: 31×36×52 Å

Secondary structure (DSSP, 8-state):
-HHHHHHHHHH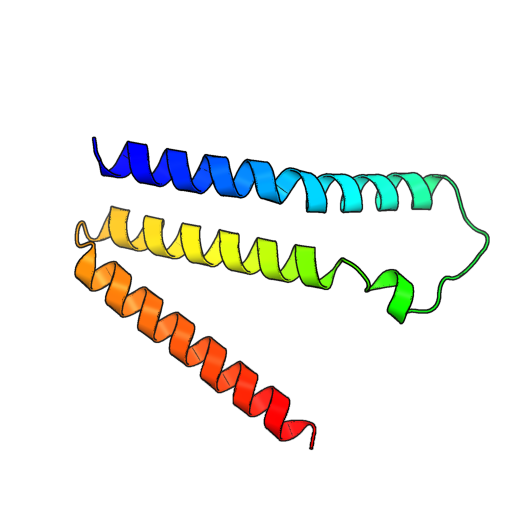HHHHHHHHHHHHHHHHHHHHHHH-SS----HHHHHTTHHHHHHHHHHHHHHHHHHHHHHHH--HHHHHHHHHHHHHHHHHHHHHHHHTT-

Sequence (101 aa):
MMLVLSALGSLGVMALIGIWPIRKSIDIMEGKCGMQASAPSLLRRMRGWSFVGVWGLLLLFVGAFYGDWAKTGDLDGAAMRAMERSRFVTELAVMIMGSDQ

Solvent-accessible surface area (backbone atoms only — not comparable to full-atom values): 5787 Å² total; per-residue (Å²): 112,70,68,58,54,53,51,50,50,54,49,52,54,47,51,64,60,45,51,59,49,52,51,54,53,48,55,51,56,54,46,60,76,72,55,96,77,77,89,69,59,69,69,68,68,46,64,63,50,62,56,43,51,53,51,51,53,51,52,51,50,54,50,51,40,51,54,46,22,72,71,68,73,38,61,66,64,29,48,52,56,47,50,55,53,51,49,52,53,50,54,51,51,50,53,55,60,61,70,76,111